Protein AF-A0A5N7RZQ2-F1 (afdb_monomer_lite)

Foldseek 3Di:
DPPPVNVVVVVVVVLLVVLVVLLVVLVVVLVVLCVVCVPPDDDPLCVLVVLLNVLSVVLNVLSVVLVVLVVVLVVLVVVLVVLLVCVVVVVDPVVVNVVSNVVSVVVSVVSVVVSVVSSVSSVVSNVSSVVSVVVSVVVVVVVVPDPPPDD

Radius of gyration: 23.92 Å; chains: 1; bounding box: 63×21×72 Å

Sequence (151 aa):
MTSISQLHQQHITHLQKHTYFLMASAGACLGFAITQTSTAMLAWPHVPLGIAVLAWGLSVWCGCKFNDRLGLTLYANFGLLEAQQRVLRGQMPAEYGASAVSTIRDAAEGHSDMAAQFGLWQFRLFVWGIIAFLVWHVWTMWLRVPATGLS

Secondary structure (DSSP, 8-state):
---HHHHHHHHHHHHHHHHHHHHHHHHHHHHHHHHHHTT----GGGHHHHHHHHHHHHHHHHHHHHHHHHHHHHHHHHHHHHHHHHHHTTSS-HHHHHHHHHHHHHHHHHHHHHHHHHHHHHHHHHHHHHHHHHHHHHHHHHHH--STT--

Structure (mmCIF, N/CA/C/O backbone):
data_AF-A0A5N7RZQ2-F1
#
_entry.id   AF-A0A5N7RZQ2-F1
#
loop_
_atom_site.group_PDB
_atom_site.id
_atom_site.type_symbol
_atom_site.label_atom_id
_atom_site.label_alt_id
_atom_site.label_comp_id
_atom_site.label_asym_id
_atom_site.label_entity_id
_atom_site.label_seq_id
_atom_site.pdbx_PDB_ins_code
_atom_site.Cartn_x
_atom_site.Cartn_y
_atom_site.Cartn_z
_atom_site.occupancy
_atom_site.B_iso_or_equiv
_atom_site.auth_seq_id
_atom_site.auth_comp_id
_atom_site.auth_asym_id
_atom_site.auth_atom_id
_atom_site.pdbx_PDB_model_num
ATOM 1 N N . MET A 1 1 ? -6.171 1.138 -33.548 1.00 46.53 1 MET A N 1
ATOM 2 C CA . MET A 1 1 ? -5.419 0.114 -32.794 1.00 46.53 1 MET A CA 1
ATOM 3 C C . MET A 1 1 ? -4.754 0.805 -31.618 1.00 46.53 1 MET A C 1
ATOM 5 O O . MET A 1 1 ? -3.787 1.523 -31.824 1.00 46.53 1 MET A O 1
ATOM 9 N N . THR A 1 2 ? -5.318 0.692 -30.417 1.00 52.16 2 THR A N 1
ATOM 10 C CA . THR A 1 2 ? -4.648 1.134 -29.186 1.00 52.16 2 THR A CA 1
ATOM 11 C C . THR A 1 2 ? -3.409 0.266 -28.995 1.00 52.16 2 THR A C 1
ATOM 13 O O . THR A 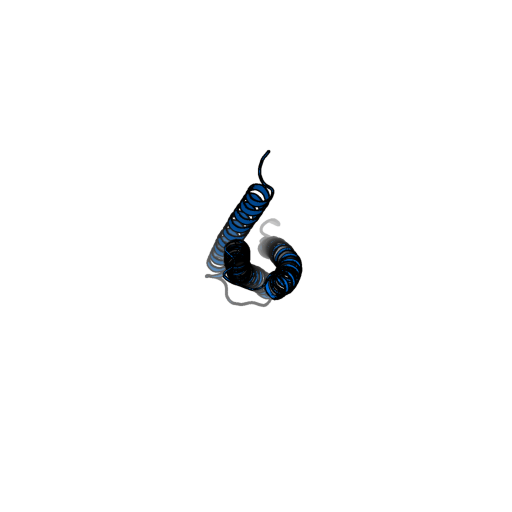1 2 ? -3.502 -0.961 -29.008 1.00 52.16 2 THR A O 1
ATOM 16 N N . SER A 1 3 ? -2.230 0.882 -28.921 1.00 67.50 3 SER A N 1
ATOM 17 C CA . SER A 1 3 ? -0.991 0.126 -28.751 1.00 67.50 3 SER A CA 1
ATOM 18 C C . SER A 1 3 ? -1.009 -0.565 -27.386 1.00 67.50 3 SER A C 1
ATOM 20 O O . SER A 1 3 ? -1.465 0.006 -26.397 1.00 67.50 3 SER A O 1
ATOM 22 N N . ILE A 1 4 ? -0.502 -1.795 -27.311 1.00 70.31 4 ILE A N 1
ATOM 23 C CA . ILE A 1 4 ? -0.438 -2.602 -26.075 1.00 70.31 4 ILE A CA 1
ATOM 24 C C . ILE A 1 4 ? 0.230 -1.822 -24.923 1.00 70.31 4 ILE A C 1
ATOM 26 O O . ILE A 1 4 ? -0.150 -1.964 -23.761 1.00 70.31 4 ILE A O 1
ATOM 30 N N . SER A 1 5 ? 1.158 -0.916 -25.250 1.00 69.00 5 SER A N 1
ATOM 31 C CA . SER A 1 5 ? 1.782 0.011 -24.301 1.00 69.00 5 SER A CA 1
ATOM 32 C C . SER A 1 5 ? 0.790 0.959 -23.617 1.00 69.00 5 SER A C 1
ATOM 34 O O . SER A 1 5 ? 0.895 1.174 -22.411 1.00 69.00 5 SER A O 1
ATOM 36 N N . GLN A 1 6 ? -0.200 1.488 -24.343 1.00 71.06 6 GLN A N 1
ATOM 37 C CA . GLN A 1 6 ? -1.222 2.365 -23.767 1.00 71.06 6 GLN A CA 1
ATOM 38 C C . GLN A 1 6 ? -2.113 1.608 -22.780 1.00 71.06 6 GLN A C 1
ATOM 40 O O . GLN A 1 6 ? -2.420 2.135 -21.713 1.00 71.06 6 GLN A O 1
ATOM 45 N N . LEU A 1 7 ? -2.478 0.362 -23.096 1.00 72.56 7 LEU A N 1
ATOM 46 C CA . LEU A 1 7 ? -3.286 -0.477 -22.207 1.00 72.56 7 LEU A CA 1
ATOM 47 C C . LEU A 1 7 ? -2.542 -0.787 -20.899 1.00 72.56 7 LEU A C 1
ATOM 49 O O . LEU A 1 7 ? -3.112 -0.687 -19.813 1.00 72.56 7 LEU A O 1
ATOM 53 N N . HIS A 1 8 ? -1.248 -1.103 -20.991 1.00 70.12 8 HIS A N 1
ATOM 54 C CA . HIS A 1 8 ? -0.406 -1.340 -19.819 1.00 70.12 8 HIS A CA 1
ATOM 55 C C . HIS A 1 8 ? -0.277 -0.084 -18.943 1.00 70.12 8 HIS A C 1
ATOM 57 O O . HIS A 1 8 ? -0.446 -0.146 -17.724 1.00 70.12 8 HIS A O 1
ATOM 63 N N . GLN A 1 9 ? -0.063 1.078 -19.564 1.00 70.69 9 GLN A N 1
ATOM 64 C CA . GLN A 1 9 ? 0.028 2.352 -18.853 1.00 70.69 9 GLN A CA 1
ATOM 65 C C . GLN A 1 9 ? -1.294 2.716 -18.161 1.00 70.69 9 GLN A C 1
ATOM 67 O O . GLN A 1 9 ? -1.290 3.169 -17.013 1.00 70.69 9 GLN A O 1
ATOM 72 N N . GLN A 1 10 ? -2.434 2.462 -18.811 1.00 72.75 10 GLN A N 1
ATOM 73 C CA . GLN A 1 10 ? -3.754 2.624 -18.200 1.00 72.75 10 GLN A CA 1
ATOM 74 C C . GLN A 1 10 ? -3.937 1.703 -16.988 1.00 72.75 10 GLN A C 1
ATOM 76 O O . GLN A 1 10 ? -4.424 2.156 -15.951 1.00 72.75 10 GLN A O 1
ATOM 81 N N . HIS A 1 11 ? -3.505 0.444 -17.088 1.00 73.00 11 HIS A N 1
ATOM 82 C CA . HIS A 1 11 ? -3.607 -0.521 -15.997 1.00 73.00 11 HIS A CA 1
ATOM 83 C C . HIS A 1 11 ? -2.782 -0.097 -14.771 1.00 73.00 11 HIS A C 1
ATOM 85 O O . HIS A 1 11 ? -3.318 -0.039 -13.664 1.00 73.00 11 HIS A O 1
ATOM 91 N N . ILE A 1 12 ? -1.516 0.298 -14.961 1.00 73.19 12 ILE A N 1
ATOM 92 C CA . ILE A 1 12 ? -0.664 0.813 -13.873 1.00 73.19 12 ILE A CA 1
ATOM 93 C C . ILE A 1 12 ? -1.288 2.052 -13.227 1.00 73.19 12 ILE A C 1
ATOM 95 O O . ILE A 1 12 ? -1.390 2.130 -12.002 1.00 73.19 12 ILE A O 1
ATOM 99 N N . THR A 1 13 ? -1.752 2.997 -14.046 1.00 74.88 13 THR A N 1
ATOM 100 C CA . THR A 1 13 ? -2.391 4.227 -13.557 1.00 74.88 13 THR A CA 1
ATOM 101 C C . THR A 1 13 ? -3.607 3.913 -12.682 1.00 74.88 13 THR A C 1
ATOM 103 O O . THR A 1 13 ? -3.836 4.563 -11.662 1.00 74.88 13 THR A O 1
ATOM 106 N N . HIS A 1 14 ? -4.399 2.911 -13.069 1.00 76.94 14 HIS A N 1
ATOM 107 C CA . HIS A 1 14 ? -5.557 2.472 -12.300 1.00 76.94 14 HIS A CA 1
ATOM 108 C C . HIS A 1 14 ? -5.150 1.841 -10.959 1.00 76.94 14 HIS A C 1
ATOM 110 O O . HIS A 1 14 ? -5.715 2.192 -9.922 1.00 76.94 14 HIS A O 1
ATOM 116 N N . LEU A 1 15 ? -4.137 0.969 -10.956 1.00 75.62 15 LEU A N 1
ATOM 117 C CA . LEU A 1 15 ? -3.624 0.338 -9.735 1.00 75.62 15 LEU A CA 1
ATOM 118 C C . LEU A 1 15 ? -3.067 1.365 -8.742 1.00 75.62 15 LEU A C 1
ATOM 120 O O . LEU A 1 15 ? -3.407 1.314 -7.564 1.00 75.62 15 LEU A O 1
ATOM 124 N N . GLN A 1 16 ? -2.287 2.343 -9.210 1.00 75.81 16 GLN A N 1
ATOM 125 C CA . GLN A 1 16 ? -1.738 3.404 -8.358 1.00 75.81 16 GLN A CA 1
ATOM 126 C C . GLN A 1 16 ? -2.840 4.202 -7.654 1.00 75.81 16 GLN A C 1
ATOM 128 O O . GLN A 1 16 ? -2.786 4.404 -6.441 1.00 75.81 16 GLN A O 1
ATOM 133 N N . LYS A 1 17 ? -3.878 4.613 -8.395 1.00 79.00 17 LYS A N 1
ATOM 134 C CA . LYS A 1 17 ? -5.038 5.315 -7.821 1.00 79.00 17 LYS A CA 1
ATOM 135 C C . LYS A 1 17 ? -5.725 4.478 -6.743 1.00 79.00 17 LYS A C 1
ATOM 137 O O . LYS A 1 17 ? -6.070 5.008 -5.689 1.00 79.00 17 LYS A O 1
ATOM 142 N N . HIS A 1 18 ? -5.888 3.180 -6.991 1.00 79.62 18 HIS A N 1
ATOM 143 C CA . HIS A 1 18 ? -6.497 2.258 -6.038 1.00 79.62 18 HIS A CA 1
ATOM 144 C C . HIS A 1 18 ? -5.659 2.126 -4.753 1.00 79.62 18 HIS A C 1
ATOM 146 O O . HIS A 1 18 ? -6.200 2.235 -3.653 1.00 79.62 18 HIS A O 1
ATOM 152 N N . THR A 1 19 ? -4.334 1.984 -4.870 1.00 77.88 19 THR A N 1
ATOM 153 C CA . THR A 1 19 ? -3.419 1.927 -3.717 1.00 77.88 19 THR A CA 1
ATOM 154 C C . THR A 1 19 ? -3.466 3.205 -2.882 1.00 77.88 19 THR A C 1
ATOM 156 O O . THR A 1 19 ? -3.579 3.118 -1.658 1.00 77.88 19 THR A O 1
ATOM 159 N N . TYR A 1 20 ? -3.431 4.385 -3.511 1.00 79.75 20 TYR A N 1
ATOM 160 C CA . TYR A 1 20 ? -3.523 5.662 -2.793 1.00 79.75 20 TYR A CA 1
ATOM 161 C C . TYR A 1 20 ? -4.860 5.827 -2.070 1.00 79.75 20 TYR A C 1
ATOM 163 O O . TYR A 1 20 ? -4.887 6.276 -0.924 1.00 79.75 20 TYR A O 1
ATOM 171 N N . PHE A 1 21 ? -5.960 5.413 -2.703 1.00 86.31 21 PHE A N 1
ATOM 172 C CA . PHE A 1 21 ? -7.278 5.418 -2.075 1.00 86.31 21 PHE A CA 1
ATOM 173 C C . PHE A 1 21 ? -7.327 4.519 -0.829 1.00 86.31 21 PHE A C 1
ATOM 175 O O . PHE A 1 21 ? -7.816 4.948 0.221 1.00 86.31 21 PHE A O 1
ATOM 182 N N . LEU A 1 22 ? -6.775 3.301 -0.906 1.00 80.88 22 LEU A N 1
ATOM 183 C CA . LEU A 1 22 ? -6.698 2.406 0.253 1.00 80.88 22 LEU A CA 1
ATOM 184 C C . LEU A 1 22 ? -5.817 2.972 1.369 1.00 80.88 22 LEU A C 1
ATOM 186 O O . LEU A 1 22 ? -6.186 2.870 2.536 1.00 80.88 22 LEU A O 1
ATOM 190 N N . MET A 1 23 ? -4.672 3.573 1.038 1.00 84.12 23 MET A N 1
ATOM 191 C CA . MET A 1 23 ? -3.793 4.188 2.038 1.00 84.12 23 MET A CA 1
ATOM 192 C C . MET A 1 23 ? -4.473 5.355 2.755 1.00 84.12 23 MET A C 1
ATOM 194 O O . MET A 1 23 ? -4.410 5.435 3.981 1.00 84.12 23 MET A O 1
ATOM 198 N N . ALA A 1 24 ? -5.159 6.227 2.011 1.00 86.56 24 ALA A N 1
ATOM 199 C CA . ALA A 1 24 ? -5.922 7.329 2.589 1.00 86.56 24 ALA A CA 1
ATOM 200 C C . ALA A 1 24 ? -7.042 6.814 3.507 1.00 86.56 24 ALA A C 1
ATOM 202 O O . ALA A 1 24 ? -7.187 7.286 4.635 1.00 86.56 24 ALA A O 1
ATOM 203 N N . SER A 1 25 ? -7.779 5.793 3.058 1.00 87.00 25 SER A N 1
ATOM 204 C CA . SER A 1 25 ? -8.843 5.157 3.844 1.00 87.00 25 SER A CA 1
ATOM 205 C C . SER A 1 25 ? -8.300 4.527 5.130 1.00 87.00 25 SER A C 1
ATOM 207 O O . SER A 1 25 ? -8.857 4.740 6.203 1.00 87.00 25 SER A O 1
ATOM 209 N N . ALA A 1 26 ? -7.173 3.813 5.056 1.00 85.00 26 ALA A N 1
ATOM 210 C CA . ALA A 1 26 ? -6.511 3.243 6.228 1.00 85.00 26 ALA A CA 1
ATOM 211 C C . ALA A 1 26 ? -6.038 4.324 7.214 1.00 85.00 26 ALA A C 1
ATOM 213 O O . ALA A 1 26 ? -6.229 4.167 8.418 1.00 85.00 26 ALA A O 1
ATOM 214 N N . GLY A 1 27 ? -5.491 5.440 6.719 1.00 83.94 27 GLY A N 1
ATOM 215 C CA . GLY A 1 27 ? -5.129 6.594 7.547 1.00 83.94 27 GLY A CA 1
ATOM 216 C C . GLY A 1 27 ? -6.330 7.200 8.280 1.00 83.94 27 GLY A C 1
ATOM 217 O O . GLY A 1 27 ? -6.248 7.462 9.480 1.00 83.94 27 GLY A O 1
ATOM 218 N N . ALA A 1 28 ? -7.468 7.349 7.593 1.00 87.38 28 ALA A N 1
ATOM 219 C CA . ALA A 1 28 ? -8.714 7.812 8.203 1.00 87.38 28 ALA A CA 1
ATOM 220 C C . ALA A 1 28 ? -9.219 6.845 9.291 1.00 87.38 28 ALA A C 1
ATOM 222 O O . ALA A 1 28 ? -9.592 7.286 10.378 1.00 87.38 28 ALA A O 1
ATOM 223 N N . CYS A 1 29 ? -9.172 5.532 9.040 1.00 82.88 29 CYS A N 1
ATOM 224 C CA . CYS A 1 29 ? -9.535 4.510 10.025 1.00 82.88 29 CYS A CA 1
ATOM 225 C C . CYS A 1 29 ? -8.620 4.531 11.260 1.00 82.88 29 CYS A C 1
ATOM 227 O O . CYS A 1 29 ? -9.120 4.448 12.382 1.00 82.88 29 CYS A O 1
ATOM 229 N N . LEU A 1 30 ? -7.303 4.696 11.077 1.00 84.25 30 LEU A N 1
ATOM 230 C CA . LEU A 1 30 ? -6.358 4.868 12.187 1.00 84.25 30 LEU A CA 1
ATOM 231 C C . LEU A 1 30 ? -6.701 6.105 13.021 1.00 84.25 30 LEU A C 1
ATOM 233 O O . LEU A 1 30 ? -6.804 6.007 14.242 1.00 84.25 30 LEU A O 1
ATOM 237 N N . GLY A 1 31 ? -6.903 7.254 12.368 1.00 84.19 31 GLY A N 1
ATOM 238 C CA . GLY A 1 31 ? -7.275 8.496 13.044 1.00 84.19 31 GLY A CA 1
ATOM 239 C C . GLY A 1 31 ? -8.568 8.341 13.845 1.00 84.19 31 GLY A C 1
ATOM 240 O O . GLY A 1 31 ? -8.617 8.700 15.020 1.00 84.19 31 GLY A O 1
ATOM 241 N N . PHE A 1 32 ? -9.586 7.715 13.251 1.00 84.12 32 PHE A N 1
ATOM 242 C CA . PHE A 1 32 ? -10.849 7.437 13.928 1.00 84.12 32 PHE A CA 1
ATOM 243 C C . PHE A 1 32 ? -10.669 6.524 15.150 1.00 84.12 32 PHE A C 1
ATOM 245 O O . PHE A 1 32 ? -11.159 6.846 16.234 1.00 84.12 32 PHE A O 1
ATOM 252 N N . ALA A 1 33 ? -9.914 5.430 15.018 1.00 82.62 33 ALA A N 1
ATOM 253 C CA . ALA A 1 33 ? -9.627 4.536 16.137 1.00 82.62 33 ALA A CA 1
ATOM 254 C C . ALA A 1 33 ? -8.927 5.270 17.291 1.00 82.62 33 ALA A C 1
ATOM 256 O O . ALA A 1 33 ? -9.358 5.135 18.434 1.00 82.62 33 ALA A O 1
ATOM 257 N N . ILE A 1 34 ? -7.930 6.113 16.990 1.00 82.12 34 ILE A N 1
ATOM 258 C CA . ILE A 1 34 ? -7.221 6.929 17.989 1.00 82.12 34 ILE A CA 1
ATOM 259 C C . ILE A 1 34 ? -8.188 7.869 18.716 1.00 82.12 34 ILE A C 1
ATOM 261 O O . ILE A 1 34 ? -8.151 7.949 19.944 1.00 82.12 34 ILE A O 1
ATOM 265 N N . THR A 1 35 ? -9.081 8.552 17.989 1.00 84.00 35 THR A N 1
ATOM 266 C CA . THR A 1 35 ? -10.061 9.454 18.618 1.00 84.00 35 THR A CA 1
ATOM 267 C C . THR A 1 35 ? -11.010 8.710 19.557 1.00 84.00 35 THR A C 1
ATOM 269 O O . THR A 1 35 ? -11.253 9.184 20.666 1.00 84.00 35 THR A O 1
ATOM 272 N N . GLN A 1 36 ? -11.456 7.507 19.181 1.00 78.06 36 GLN A N 1
ATOM 273 C CA . GLN A 1 36 ? -12.350 6.680 19.998 1.00 78.06 36 GLN A CA 1
ATOM 274 C C . GLN A 1 36 ? -11.673 6.099 21.245 1.00 78.06 36 GLN A C 1
ATOM 276 O O . GLN A 1 36 ? -12.351 5.803 22.228 1.00 78.06 36 GLN A O 1
ATOM 281 N N . THR A 1 37 ? -10.347 5.946 21.232 1.00 76.56 37 THR A N 1
ATOM 282 C CA . THR A 1 37 ? -9.583 5.456 22.389 1.00 76.56 37 THR A CA 1
ATOM 283 C C . THR A 1 37 ? -8.886 6.530 23.201 1.00 76.56 37 THR A C 1
ATOM 285 O O . THR A 1 37 ? -8.311 6.213 24.236 1.00 76.56 37 THR A O 1
ATOM 288 N N . SER A 1 38 ? -8.952 7.792 22.777 1.00 72.44 38 SER A N 1
ATOM 289 C CA . SER A 1 38 ? -8.275 8.909 23.450 1.00 72.44 38 SER A CA 1
ATOM 290 C C . SER A 1 38 ? -8.687 9.095 24.917 1.00 72.44 38 SER A C 1
ATOM 292 O O . SER A 1 38 ? -7.907 9.602 25.716 1.00 72.44 38 SER A O 1
ATOM 294 N N . THR A 1 39 ? -9.890 8.651 25.284 1.00 70.75 39 THR A N 1
ATOM 295 C CA . THR A 1 39 ? -10.465 8.780 26.631 1.00 70.75 39 THR A CA 1
ATOM 296 C C . THR A 1 39 ? -10.517 7.463 27.412 1.00 70.75 39 THR A C 1
ATOM 298 O O . THR A 1 39 ? -10.970 7.448 28.556 1.00 70.75 39 THR A O 1
ATOM 301 N N . ALA A 1 40 ? -10.062 6.347 26.831 1.00 69.12 40 ALA A N 1
ATOM 302 C CA . ALA A 1 40 ? -10.171 5.020 27.433 1.00 69.12 40 ALA A CA 1
ATOM 303 C C . ALA A 1 40 ? -8.853 4.582 28.096 1.00 69.12 40 ALA A C 1
ATOM 305 O O . ALA A 1 40 ? -7.787 4.652 27.487 1.00 69.12 40 ALA A O 1
ATOM 306 N N . MET A 1 41 ? -8.915 4.069 29.332 1.00 67.88 41 MET A N 1
ATOM 307 C CA . MET A 1 41 ? -7.768 3.382 29.938 1.00 67.88 41 MET A CA 1
ATOM 308 C C . MET A 1 41 ? -7.529 2.042 29.235 1.00 67.88 41 MET A C 1
ATOM 310 O O . MET A 1 41 ? -8.474 1.312 28.921 1.00 67.88 41 MET A O 1
ATOM 314 N N . LEU A 1 42 ? -6.254 1.712 29.011 1.00 61.16 42 LEU A N 1
ATOM 315 C CA . LEU A 1 42 ? -5.839 0.494 28.324 1.00 61.16 42 LEU A CA 1
ATOM 316 C C . LEU A 1 42 ? -6.209 -0.744 29.160 1.00 61.16 42 LEU A C 1
ATOM 318 O O . LEU A 1 42 ? -5.472 -1.176 30.040 1.00 61.16 42 LEU A O 1
ATOM 322 N N . ALA A 1 43 ? -7.387 -1.295 28.893 1.00 71.06 43 ALA A N 1
ATOM 323 C CA . ALA A 1 43 ? -7.889 -2.520 29.505 1.00 71.06 43 ALA A CA 1
ATOM 324 C C . ALA A 1 43 ? -7.842 -3.689 28.506 1.00 71.06 43 ALA A C 1
ATOM 326 O O . ALA A 1 43 ? -7.883 -3.470 27.294 1.00 71.06 43 ALA A O 1
ATOM 327 N N . TRP A 1 44 ? -7.852 -4.930 29.003 1.00 72.31 44 TRP A N 1
ATOM 328 C CA . TRP A 1 44 ? -7.902 -6.169 28.203 1.00 72.31 44 TRP A CA 1
ATOM 329 C C . TRP A 1 44 ? -8.885 -6.183 27.007 1.00 72.31 44 TRP A C 1
ATOM 331 O O . TRP A 1 44 ? -8.531 -6.757 25.976 1.00 72.31 44 TRP A O 1
ATOM 341 N N . PRO A 1 45 ? -10.060 -5.516 27.043 1.00 71.62 45 PRO A N 1
ATOM 342 C CA . PRO A 1 45 ? -10.953 -5.429 25.886 1.00 71.62 45 PRO A CA 1
ATOM 343 C C . PRO A 1 45 ? -10.379 -4.686 24.670 1.00 71.62 45 PRO A C 1
ATOM 345 O O . PRO A 1 45 ? -10.993 -4.730 23.612 1.00 71.62 45 PRO A O 1
ATOM 348 N N . HIS A 1 46 ? -9.244 -3.989 24.781 1.00 71.38 46 HIS A N 1
ATOM 349 C CA . HIS A 1 46 ? -8.649 -3.203 23.689 1.00 71.38 46 HIS A CA 1
ATOM 350 C C . HIS A 1 46 ? -7.660 -3.999 22.821 1.00 71.38 46 HIS A C 1
ATOM 352 O O . HIS A 1 46 ? -7.192 -3.487 21.807 1.00 71.38 46 HIS A O 1
ATOM 358 N N . VAL A 1 47 ? -7.362 -5.258 23.164 1.00 78.00 47 VAL A N 1
ATOM 359 C CA . VAL A 1 47 ? -6.476 -6.125 22.361 1.00 78.00 47 VAL A CA 1
ATOM 360 C C . VAL A 1 47 ? -6.955 -6.284 20.902 1.00 78.00 47 VAL A C 1
ATOM 362 O O . VAL A 1 47 ? -6.133 -6.109 20.000 1.00 78.00 47 VAL A O 1
ATOM 365 N N . PRO A 1 48 ? -8.253 -6.522 20.609 1.00 75.62 48 PRO A N 1
ATOM 366 C CA . PRO A 1 48 ? -8.739 -6.641 19.230 1.00 75.62 48 PRO A CA 1
ATOM 367 C C . PRO A 1 48 ? -8.592 -5.342 18.427 1.00 75.62 48 PRO A C 1
ATOM 369 O O . PRO A 1 48 ? -8.293 -5.377 17.235 1.00 75.62 48 PRO A O 1
ATOM 372 N N . LEU A 1 49 ? -8.745 -4.192 19.089 1.00 77.00 49 LEU A N 1
ATOM 373 C CA . LEU A 1 49 ? -8.513 -2.886 18.481 1.00 77.00 49 LEU A CA 1
ATOM 374 C C . LEU A 1 49 ? -7.030 -2.690 18.135 1.00 77.00 49 LEU A C 1
ATOM 376 O O . LEU A 1 49 ? -6.715 -2.233 17.040 1.00 77.00 49 LEU A O 1
ATOM 380 N N . GLY A 1 50 ? -6.118 -3.082 19.029 1.00 77.88 50 GLY A N 1
ATOM 381 C CA . GLY A 1 50 ? -4.682 -3.059 18.749 1.00 77.88 50 GLY A CA 1
ATOM 382 C C . GLY A 1 50 ? -4.322 -3.898 17.519 1.00 77.88 50 GLY A C 1
ATOM 383 O O . GLY A 1 50 ? -3.583 -3.438 16.652 1.00 77.88 50 GLY A O 1
ATOM 384 N N . ILE A 1 51 ? -4.917 -5.088 17.387 1.00 78.31 51 ILE A N 1
ATOM 385 C CA . ILE A 1 51 ? -4.750 -5.947 16.205 1.00 78.31 51 ILE A CA 1
ATOM 386 C C . ILE A 1 51 ? -5.293 -5.262 14.941 1.00 78.31 51 ILE A C 1
ATOM 388 O O . ILE A 1 51 ? -4.633 -5.302 13.905 1.00 78.31 51 ILE A O 1
ATOM 392 N N . ALA A 1 52 ? -6.449 -4.593 15.015 1.00 77.88 52 ALA A N 1
ATOM 393 C CA . ALA A 1 52 ? -7.022 -3.864 13.882 1.00 77.88 52 ALA A CA 1
ATOM 394 C C . ALA A 1 52 ? -6.123 -2.702 13.419 1.00 77.88 52 ALA A C 1
ATOM 396 O O . ALA A 1 52 ? -5.860 -2.557 12.224 1.00 77.88 52 ALA A O 1
ATOM 397 N N . VAL A 1 53 ? -5.584 -1.919 14.360 1.00 80.44 53 VAL A N 1
ATOM 398 C CA . VAL A 1 53 ? -4.656 -0.814 14.068 1.00 80.44 53 VAL A CA 1
ATOM 399 C C . VAL A 1 53 ? -3.351 -1.331 13.462 1.00 80.44 53 VAL A C 1
ATOM 401 O O . VAL A 1 53 ? -2.876 -0.772 12.473 1.00 80.44 53 VAL A O 1
ATOM 404 N N . LEU A 1 54 ? -2.795 -2.425 13.993 1.00 81.12 54 LEU A N 1
ATOM 405 C CA . LEU A 1 54 ? -1.608 -3.068 13.422 1.00 81.12 54 LEU A CA 1
ATOM 406 C C . LEU A 1 54 ? -1.876 -3.617 12.014 1.00 81.12 54 LEU A C 1
ATOM 408 O O . LEU A 1 54 ? -1.038 -3.448 11.131 1.00 81.12 54 LEU A O 1
ATOM 412 N N . ALA A 1 55 ? -3.046 -4.215 11.771 1.00 78.44 55 ALA A N 1
ATOM 413 C CA . ALA A 1 55 ? -3.435 -4.719 10.454 1.00 78.44 55 ALA A CA 1
ATOM 414 C C . ALA A 1 55 ? -3.572 -3.590 9.418 1.00 78.44 55 ALA A C 1
ATOM 416 O O . ALA A 1 55 ? -3.074 -3.711 8.295 1.00 78.44 55 ALA A O 1
ATOM 417 N N . TRP A 1 56 ? -4.182 -2.461 9.791 1.00 81.44 56 TRP A N 1
ATOM 418 C CA . TRP A 1 56 ? -4.244 -1.279 8.930 1.00 81.44 56 TRP A CA 1
ATOM 419 C C . TRP A 1 56 ? -2.866 -0.646 8.705 1.00 81.44 56 TRP A C 1
ATOM 421 O O . TRP A 1 56 ? -2.547 -0.290 7.572 1.00 81.44 56 TRP A O 1
ATOM 431 N N . GLY A 1 57 ? -2.020 -0.568 9.735 1.00 80.00 57 GLY A N 1
ATOM 432 C CA . GLY A 1 57 ? -0.638 -0.100 9.603 1.00 80.00 57 GLY A CA 1
ATOM 433 C C . GLY A 1 57 ? 0.191 -0.975 8.657 1.00 80.00 57 GLY A C 1
ATOM 434 O O . GLY A 1 57 ? 0.895 -0.460 7.787 1.00 80.00 57 GLY A O 1
ATOM 435 N N . LEU A 1 58 ? 0.050 -2.300 8.755 1.00 78.62 58 LEU A N 1
ATOM 436 C CA . LEU A 1 58 ? 0.719 -3.248 7.865 1.00 78.62 58 LEU A CA 1
ATOM 437 C C . LEU A 1 58 ? 0.205 -3.135 6.419 1.00 78.62 58 LEU A C 1
ATOM 439 O O . LEU A 1 58 ? 0.996 -3.196 5.482 1.00 78.62 58 LEU A O 1
ATOM 443 N N . SER A 1 59 ? -1.096 -2.889 6.231 1.00 76.94 59 SER A N 1
ATOM 4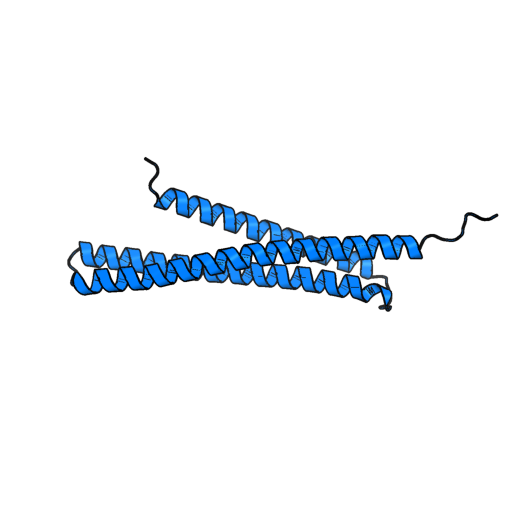44 C CA . SER A 1 59 ? -1.679 -2.576 4.917 1.00 76.94 59 SER A CA 1
ATOM 445 C C . SER A 1 59 ? -1.054 -1.316 4.297 1.00 76.94 59 SER A C 1
ATOM 447 O O . SER A 1 59 ? -0.653 -1.333 3.132 1.00 76.94 59 SER A O 1
ATOM 449 N N . VAL A 1 60 ? -0.886 -0.239 5.074 1.00 75.94 60 VAL A N 1
ATOM 450 C CA . VAL A 1 60 ? -0.217 0.993 4.612 1.00 75.94 60 VAL A CA 1
ATOM 451 C C . VAL A 1 60 ? 1.243 0.721 4.236 1.00 75.94 60 VAL A C 1
ATOM 453 O O . VAL A 1 60 ? 1.697 1.168 3.183 1.00 75.94 60 VAL A O 1
ATOM 456 N N . TRP A 1 61 ? 1.966 -0.066 5.038 1.00 77.62 61 TRP A N 1
ATOM 457 C CA . TRP A 1 61 ? 3.344 -0.471 4.741 1.00 77.62 61 TRP A CA 1
ATOM 458 C C . TRP A 1 61 ? 3.458 -1.260 3.426 1.00 77.62 61 TRP A C 1
ATOM 460 O O . TRP A 1 61 ? 4.324 -0.971 2.595 1.00 77.62 61 TRP A O 1
ATOM 470 N N . CYS A 1 62 ? 2.558 -2.223 3.202 1.00 74.00 62 CYS A N 1
ATOM 471 C CA . CYS A 1 62 ? 2.472 -2.960 1.941 1.00 74.00 62 CYS A CA 1
ATOM 472 C C . CYS A 1 62 ? 2.187 -2.027 0.753 1.00 74.00 62 CYS A C 1
ATOM 474 O O . CYS A 1 62 ? 2.826 -2.175 -0.290 1.00 74.00 62 CYS A O 1
ATOM 476 N N . GLY A 1 63 ? 1.306 -1.035 0.923 1.00 70.81 63 GLY A N 1
ATOM 477 C CA . GLY A 1 63 ? 1.020 -0.018 -0.095 1.00 70.81 63 GLY A CA 1
ATOM 478 C C . GLY A 1 63 ? 2.244 0.823 -0.473 1.00 70.81 63 GLY A C 1
ATOM 479 O O . GLY A 1 63 ? 2.525 1.003 -1.659 1.00 70.81 63 GLY A O 1
ATOM 480 N N . CYS A 1 64 ? 3.041 1.255 0.512 1.00 74.38 64 CYS A N 1
ATOM 481 C CA . CYS A 1 64 ? 4.310 1.946 0.260 1.00 74.38 64 CYS A CA 1
ATOM 482 C C . CYS A 1 64 ? 5.290 1.068 -0.535 1.00 74.38 64 CYS A C 1
ATOM 484 O O . CYS A 1 64 ? 5.885 1.527 -1.510 1.00 74.38 64 CYS A O 1
ATOM 486 N N . LYS A 1 65 ? 5.432 -0.211 -0.156 1.00 73.12 65 LYS A N 1
ATOM 487 C CA . LYS A 1 65 ? 6.316 -1.161 -0.853 1.00 73.12 65 LYS A CA 1
ATOM 488 C C . LYS A 1 65 ? 5.863 -1.469 -2.282 1.00 73.12 65 LYS A C 1
ATOM 490 O O . LYS A 1 65 ? 6.716 -1.657 -3.146 1.00 73.12 65 LYS A O 1
ATOM 495 N N . PHE A 1 66 ? 4.557 -1.508 -2.544 1.00 72.19 66 PHE A N 1
ATOM 496 C CA . PHE A 1 66 ? 4.014 -1.665 -3.895 1.00 72.19 66 PHE A CA 1
ATOM 497 C C . PHE A 1 66 ? 4.388 -0.479 -4.794 1.00 72.19 66 PHE A C 1
ATOM 499 O O . PHE A 1 66 ? 4.872 -0.686 -5.907 1.00 72.19 66 PHE A O 1
ATOM 506 N N . ASN A 1 67 ? 4.242 0.754 -4.298 1.00 71.44 67 ASN A N 1
ATOM 507 C CA . ASN A 1 67 ? 4.583 1.953 -5.067 1.00 71.44 67 ASN A CA 1
ATOM 508 C C . ASN A 1 67 ? 6.090 2.049 -5.377 1.00 71.44 67 ASN A C 1
ATOM 510 O O . ASN A 1 67 ? 6.473 2.398 -6.491 1.00 71.44 67 ASN A O 1
ATOM 514 N N . ASP A 1 68 ? 6.938 1.674 -4.417 1.00 73.19 68 ASP A N 1
ATOM 515 C CA . ASP A 1 68 ? 8.400 1.645 -4.569 1.00 73.19 68 ASP A CA 1
ATOM 516 C C . ASP A 1 68 ? 8.839 0.645 -5.662 1.00 73.19 68 ASP A C 1
ATOM 518 O O . ASP A 1 68 ? 9.603 0.968 -6.574 1.00 73.19 68 ASP A O 1
ATOM 522 N N . ARG A 1 69 ? 8.254 -0.562 -5.658 1.00 65.94 69 ARG A N 1
ATOM 523 C CA . ARG A 1 69 ? 8.510 -1.588 -6.687 1.00 65.94 69 ARG A CA 1
ATOM 524 C C . ARG A 1 69 ? 7.982 -1.202 -8.068 1.00 65.94 69 ARG A C 1
ATOM 526 O O . ARG A 1 69 ? 8.620 -1.523 -9.072 1.00 65.94 69 ARG A O 1
ATOM 533 N N . LEU A 1 70 ? 6.850 -0.501 -8.135 1.00 68.25 70 LEU A N 1
ATOM 534 C CA . LEU A 1 70 ? 6.333 0.058 -9.386 1.00 68.25 70 LEU A CA 1
ATOM 535 C C . LEU A 1 70 ? 7.310 1.072 -9.991 1.00 68.25 70 LEU A C 1
ATOM 537 O O . LEU A 1 70 ? 7.573 1.006 -11.189 1.00 68.25 70 LEU A O 1
ATOM 541 N N . GLY A 1 71 ? 7.889 1.955 -9.172 1.00 68.00 71 GLY A N 1
ATOM 542 C CA . GLY A 1 71 ? 8.906 2.913 -9.613 1.00 68.00 71 GLY A CA 1
ATOM 543 C C . GLY A 1 71 ? 10.144 2.228 -10.195 1.00 68.00 71 GLY A C 1
ATOM 544 O O . GLY A 1 71 ? 10.578 2.570 -11.295 1.00 68.00 71 GLY A O 1
ATOM 545 N N . LEU A 1 72 ? 10.654 1.200 -9.511 1.00 66.88 72 LEU A N 1
ATOM 546 C CA . LEU A 1 72 ? 11.793 0.405 -9.987 1.00 66.88 72 LEU A CA 1
ATOM 547 C C . LEU A 1 72 ? 11.486 -0.340 -11.296 1.00 66.88 72 LEU A C 1
ATOM 549 O O . LEU A 1 72 ? 12.322 -0.368 -12.196 1.00 66.88 72 LEU A O 1
ATOM 553 N N . THR A 1 73 ? 10.277 -0.890 -11.437 1.00 65.69 73 THR A N 1
ATOM 554 C CA . THR A 1 73 ? 9.849 -1.592 -12.661 1.00 65.69 73 THR A CA 1
ATOM 555 C C . THR A 1 73 ? 9.716 -0.623 -13.837 1.00 65.69 73 THR A C 1
ATOM 557 O O . THR A 1 73 ? 10.138 -0.927 -14.951 1.00 65.69 73 THR A O 1
ATOM 560 N N . LEU A 1 74 ? 9.176 0.577 -13.601 1.00 68.94 74 LEU A N 1
ATOM 561 C CA . LEU A 1 74 ? 9.070 1.618 -14.624 1.00 68.94 74 LEU A CA 1
ATOM 562 C C . LEU A 1 74 ? 10.456 2.114 -15.064 1.00 68.94 74 LEU A C 1
ATOM 564 O O . LEU A 1 74 ? 10.693 2.300 -16.256 1.00 68.94 74 LEU A O 1
ATOM 568 N N . TYR A 1 75 ? 11.379 2.272 -14.111 1.00 69.69 75 TYR A N 1
ATOM 569 C CA . TYR A 1 75 ? 12.764 2.657 -14.376 1.00 69.69 75 TYR A CA 1
ATOM 570 C C . TYR A 1 75 ? 13.514 1.588 -15.186 1.00 69.69 75 TYR A C 1
ATOM 572 O O . TYR A 1 75 ? 14.157 1.907 -16.185 1.00 69.69 75 TYR A O 1
ATOM 580 N N . ALA A 1 76 ? 13.365 0.309 -14.824 1.00 64.69 76 ALA A N 1
ATOM 581 C CA . ALA A 1 76 ? 13.942 -0.810 -15.571 1.00 64.69 76 ALA A CA 1
ATOM 582 C C . ALA A 1 76 ? 13.386 -0.903 -17.005 1.00 64.69 76 ALA A C 1
ATOM 584 O O . ALA A 1 76 ? 14.147 -1.087 -17.955 1.00 64.69 76 ALA A O 1
ATOM 585 N N . ASN A 1 77 ? 12.077 -0.695 -17.183 1.00 68.75 77 ASN A N 1
ATOM 586 C CA . ASN A 1 77 ? 11.438 -0.655 -18.502 1.00 68.75 77 ASN A CA 1
ATOM 587 C C . ASN A 1 77 ? 11.913 0.528 -19.360 1.00 68.75 77 ASN A C 1
ATOM 589 O O . ASN A 1 77 ? 12.051 0.395 -20.577 1.00 68.75 77 ASN A O 1
ATOM 593 N N . PHE A 1 78 ? 12.195 1.679 -18.746 1.00 72.56 78 PHE A N 1
ATOM 594 C CA . PHE A 1 78 ? 12.776 2.818 -19.455 1.00 72.56 78 PHE A CA 1
ATOM 595 C C . PHE A 1 78 ? 14.195 2.504 -19.950 1.00 72.56 78 PHE A C 1
ATOM 597 O O . PHE A 1 78 ? 14.500 2.728 -21.121 1.00 72.56 78 PHE A O 1
ATOM 604 N N . GLY A 1 79 ? 15.029 1.895 -19.098 1.00 68.38 79 GLY A N 1
ATOM 605 C CA . GLY A 1 79 ? 16.367 1.433 -19.484 1.00 68.38 79 GLY A CA 1
ATOM 606 C C . GLY A 1 79 ? 16.343 0.395 -20.613 1.00 68.38 79 GLY A C 1
ATOM 607 O O . GLY A 1 79 ? 17.176 0.441 -21.517 1.00 68.38 79 GLY A O 1
ATOM 608 N N . LEU A 1 80 ? 15.340 -0.490 -20.619 1.00 68.06 80 LEU A N 1
ATOM 609 C CA . LEU A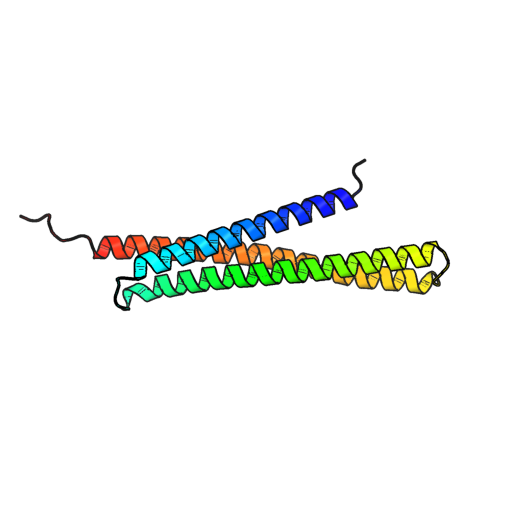 1 80 ? 15.072 -1.441 -21.705 1.00 68.06 80 LEU A CA 1
ATOM 610 C C . LEU A 1 80 ? 14.803 -0.758 -23.047 1.00 68.06 80 LEU A C 1
ATOM 612 O O . LEU A 1 80 ? 15.398 -1.121 -24.062 1.00 68.06 80 LEU A O 1
ATOM 616 N N . LEU A 1 81 ? 13.893 0.218 -23.053 1.00 69.50 81 LEU A N 1
ATOM 617 C CA . LEU A 1 81 ? 13.518 0.962 -24.256 1.00 69.50 81 LEU A CA 1
ATOM 618 C C . LEU A 1 81 ? 14.703 1.760 -24.804 1.00 69.50 81 LEU A C 1
ATOM 620 O O . LEU A 1 81 ? 14.907 1.812 -26.018 1.00 69.50 81 LEU A O 1
ATOM 624 N N . GLU A 1 82 ? 15.514 2.337 -23.917 1.00 73.62 82 GLU A N 1
ATOM 625 C CA . GLU A 1 82 ? 16.728 3.050 -24.300 1.00 73.62 82 GLU A CA 1
ATOM 626 C C . GLU A 1 82 ? 17.775 2.101 -24.907 1.00 73.62 82 GLU A C 1
ATOM 628 O O . GLU A 1 82 ? 18.346 2.398 -25.960 1.00 73.62 82 GLU A O 1
ATOM 633 N N . ALA A 1 83 ? 17.981 0.924 -24.307 1.00 68.31 83 ALA A N 1
ATOM 634 C CA . ALA A 1 83 ? 18.876 -0.101 -24.840 1.00 68.31 83 ALA A CA 1
ATOM 635 C C . ALA A 1 83 ? 18.409 -0.615 -26.215 1.00 68.31 83 ALA A C 1
ATOM 637 O O . ALA A 1 83 ? 19.209 -0.690 -27.149 1.00 68.31 83 ALA A O 1
ATOM 638 N N . GLN A 1 84 ? 17.110 -0.886 -26.384 1.00 67.69 84 GLN A N 1
ATOM 639 C CA . GLN A 1 84 ? 16.525 -1.272 -27.673 1.00 67.69 84 GLN A CA 1
ATOM 640 C C . GLN A 1 84 ? 16.707 -0.186 -28.738 1.00 67.69 84 GLN A C 1
ATOM 642 O O . GLN A 1 84 ? 17.086 -0.490 -29.870 1.00 67.69 84 GLN A O 1
ATOM 647 N N . GLN A 1 85 ? 16.494 1.087 -28.389 1.00 73.38 85 GLN A N 1
ATOM 648 C CA . GLN A 1 85 ? 16.735 2.202 -29.308 1.00 73.38 85 GLN A CA 1
ATOM 649 C C . GLN A 1 85 ? 18.205 2.313 -29.725 1.00 73.38 85 GLN A C 1
ATOM 651 O O . GLN A 1 85 ? 18.479 2.609 -30.888 1.00 73.38 85 GLN A O 1
ATOM 656 N N . ARG A 1 86 ? 19.153 2.072 -28.813 1.00 69.31 86 ARG A N 1
ATOM 657 C CA . ARG A 1 86 ? 20.592 2.089 -29.126 1.00 69.31 86 ARG A CA 1
ATOM 658 C C . ARG A 1 86 ? 20.984 0.958 -30.082 1.00 69.31 86 ARG A C 1
ATOM 660 O O . ARG A 1 86 ? 21.748 1.202 -31.013 1.00 69.31 86 ARG A O 1
ATOM 667 N N . VAL A 1 87 ? 20.408 -0.236 -29.920 1.00 68.81 87 VAL A N 1
ATOM 668 C CA . VAL A 1 87 ? 20.583 -1.367 -30.855 1.00 68.81 87 VAL A CA 1
ATOM 669 C C . VAL A 1 87 ? 20.007 -1.029 -32.236 1.00 68.81 87 VAL A C 1
ATOM 671 O O . VAL A 1 87 ? 20.692 -1.190 -33.241 1.00 68.81 87 VAL A O 1
ATOM 674 N N . LEU A 1 88 ? 18.787 -0.480 -32.295 1.00 70.88 88 LEU A N 1
ATOM 675 C CA . LEU A 1 88 ? 18.132 -0.056 -33.544 1.00 70.88 88 LEU A CA 1
ATOM 676 C C . LEU A 1 88 ? 18.896 1.054 -34.285 1.00 70.88 88 LEU A C 1
ATOM 678 O O . LEU A 1 88 ? 18.864 1.108 -35.511 1.00 70.88 88 LEU A O 1
ATOM 682 N N . ARG A 1 89 ? 19.602 1.928 -33.558 1.00 78.00 89 ARG A N 1
ATOM 683 C CA . ARG A 1 89 ? 20.483 2.963 -34.130 1.00 78.00 89 ARG A CA 1
ATOM 684 C C . ARG A 1 89 ? 21.867 2.435 -34.532 1.00 78.00 89 ARG A C 1
ATOM 686 O O . ARG A 1 89 ? 22.708 3.230 -34.942 1.00 78.00 89 ARG A O 1
ATOM 693 N N . GLY A 1 90 ? 22.125 1.133 -34.391 1.00 69.06 90 GLY A N 1
ATOM 694 C CA . GLY A 1 90 ? 23.417 0.516 -34.704 1.00 69.06 90 GLY A CA 1
ATOM 695 C C . GLY A 1 90 ? 24.539 0.874 -33.723 1.00 69.06 90 GLY A C 1
ATOM 696 O O . GLY A 1 90 ? 25.705 0.642 -34.019 1.00 69.06 90 GLY A O 1
ATOM 697 N N . GLN A 1 91 ? 24.209 1.438 -32.556 1.00 71.56 91 GLN A N 1
ATOM 698 C CA . GLN A 1 91 ? 25.179 1.836 -31.527 1.00 71.56 91 GLN A CA 1
ATOM 699 C C . GLN A 1 91 ? 25.552 0.679 -30.584 1.00 71.56 91 GLN A C 1
ATOM 701 O O . GLN A 1 91 ? 26.363 0.861 -29.678 1.00 71.56 91 GLN A O 1
ATOM 706 N N . MET A 1 92 ? 24.953 -0.502 -30.768 1.00 59.62 92 MET A N 1
ATOM 707 C CA . MET A 1 92 ? 25.182 -1.686 -29.942 1.00 59.62 92 MET A CA 1
ATOM 708 C C . MET A 1 92 ? 25.026 -2.965 -30.789 1.00 59.62 92 MET A C 1
ATOM 710 O O . MET A 1 92 ? 24.132 -3.001 -31.638 1.00 59.62 92 MET A O 1
ATOM 714 N N . PRO A 1 93 ? 25.843 -4.018 -30.584 1.00 64.12 93 PRO A N 1
ATOM 715 C CA . PRO A 1 93 ? 25.717 -5.259 -31.349 1.00 64.12 93 PRO A CA 1
ATOM 716 C C . PRO A 1 93 ? 24.405 -5.991 -31.022 1.00 64.12 93 PRO A C 1
ATOM 718 O O . PRO A 1 93 ? 24.023 -6.114 -29.856 1.00 64.12 93 PRO A O 1
ATOM 721 N N . ALA A 1 94 ? 23.723 -6.502 -32.052 1.00 63.78 94 ALA A N 1
ATOM 722 C CA . ALA A 1 94 ? 22.373 -7.070 -31.952 1.00 63.78 94 ALA A CA 1
ATOM 723 C C . ALA A 1 94 ? 22.256 -8.281 -31.000 1.00 63.78 94 ALA A C 1
ATOM 725 O O . ALA A 1 94 ? 21.223 -8.444 -30.351 1.00 63.78 94 ALA A O 1
ATOM 726 N N . GLU A 1 95 ? 23.318 -9.083 -30.857 1.00 61.19 95 GLU A N 1
ATOM 727 C CA . GLU A 1 95 ? 23.367 -10.224 -29.924 1.00 61.19 95 GLU A CA 1
ATOM 728 C C . GLU A 1 95 ? 23.260 -9.800 -28.452 1.00 61.19 95 GLU A C 1
ATOM 730 O O . GLU A 1 95 ? 22.531 -10.420 -27.676 1.00 61.19 95 GLU A O 1
ATOM 735 N N . TYR A 1 96 ? 23.918 -8.701 -28.067 1.00 58.59 96 TYR A N 1
ATOM 736 C CA . TYR A 1 96 ? 23.824 -8.164 -26.705 1.00 58.59 96 TYR A CA 1
ATOM 737 C C . TYR A 1 96 ? 22.455 -7.530 -26.440 1.00 58.59 96 TYR A C 1
ATOM 739 O O . TYR A 1 96 ? 21.940 -7.612 -25.326 1.00 58.59 96 TYR A O 1
ATOM 747 N N . GLY A 1 97 ? 21.839 -6.945 -27.473 1.00 57.62 97 GLY A N 1
ATOM 748 C CA . GLY A 1 97 ? 20.501 -6.365 -27.399 1.00 57.62 97 GLY A CA 1
ATOM 749 C C . GLY A 1 97 ? 19.418 -7.393 -27.079 1.00 57.62 97 GLY A C 1
ATOM 750 O O . GLY A 1 97 ? 18.597 -7.159 -26.198 1.00 57.62 97 GLY A O 1
ATOM 751 N N . ALA A 1 98 ? 19.428 -8.548 -27.747 1.00 58.84 98 ALA A N 1
ATOM 752 C CA . ALA A 1 98 ? 18.410 -9.580 -27.545 1.00 58.84 98 ALA A CA 1
ATOM 753 C C . ALA A 1 98 ? 18.482 -10.225 -26.145 1.00 58.84 98 ALA A C 1
ATOM 755 O O . ALA A 1 98 ? 17.449 -10.395 -25.500 1.00 58.84 98 ALA A O 1
ATOM 756 N N . SER A 1 99 ? 19.695 -10.512 -25.654 1.00 59.38 99 SER A N 1
ATOM 757 C CA . SER A 1 99 ? 19.923 -11.106 -24.325 1.00 59.38 99 SER A CA 1
ATOM 758 C C . SER A 1 99 ? 19.627 -10.131 -23.175 1.00 59.38 99 SER A C 1
ATOM 760 O O . SER A 1 99 ? 19.018 -10.496 -22.166 1.00 59.38 99 SER A O 1
ATOM 762 N N . ALA A 1 100 ? 19.972 -8.848 -23.339 1.00 58.84 100 ALA A N 1
ATOM 763 C CA . ALA A 1 100 ? 19.582 -7.810 -22.386 1.00 58.84 100 ALA A CA 1
ATOM 764 C C . ALA A 1 100 ? 18.056 -7.622 -22.349 1.00 58.84 100 ALA A C 1
ATOM 766 O O . ALA A 1 100 ? 17.477 -7.454 -21.277 1.00 58.84 100 ALA A O 1
ATOM 767 N N . VAL A 1 101 ? 17.390 -7.707 -23.508 1.00 61.09 101 VAL A N 1
ATOM 768 C CA . VAL A 1 101 ? 15.934 -7.560 -23.603 1.00 61.09 101 VAL A CA 1
ATOM 769 C C . VAL A 1 101 ? 15.188 -8.698 -22.912 1.00 61.09 101 VAL A C 1
ATOM 771 O O . VAL A 1 101 ? 14.238 -8.428 -22.178 1.00 61.09 101 VAL A O 1
ATOM 774 N N . SER A 1 102 ? 15.614 -9.949 -23.099 1.00 62.91 102 SER A N 1
ATOM 775 C CA . SER A 1 102 ? 14.989 -11.096 -22.429 1.00 62.91 102 SER A CA 1
ATOM 776 C C . SER A 1 102 ? 15.217 -11.072 -20.919 1.00 62.91 102 SER A C 1
ATOM 778 O O . SER A 1 102 ? 14.273 -11.251 -20.162 1.00 62.91 102 SER A O 1
ATOM 780 N N . THR A 1 103 ? 16.431 -10.744 -20.468 1.00 60.53 103 THR A N 1
ATOM 781 C CA . THR A 1 103 ? 16.768 -10.718 -19.034 1.00 60.53 103 THR A CA 1
ATOM 782 C C . THR A 1 103 ? 15.952 -9.672 -18.273 1.00 60.53 103 THR A C 1
ATOM 784 O O . THR A 1 103 ? 15.457 -9.932 -17.177 1.00 60.53 103 THR A O 1
ATOM 787 N N . ILE A 1 104 ? 15.780 -8.478 -18.849 1.00 58.62 104 ILE A N 1
ATOM 788 C CA . ILE A 1 104 ? 15.006 -7.424 -18.186 1.00 58.62 104 ILE A CA 1
ATOM 789 C C . ILE A 1 104 ? 13.496 -7.692 -18.314 1.00 58.62 104 ILE A C 1
ATOM 791 O O . ILE A 1 104 ? 12.743 -7.343 -17.408 1.00 58.62 104 ILE A O 1
ATOM 795 N N . ARG A 1 105 ? 13.041 -8.369 -19.379 1.00 61.38 105 ARG A N 1
ATOM 796 C CA . ARG A 1 105 ? 11.649 -8.827 -19.498 1.00 61.38 105 ARG A CA 1
ATOM 797 C C . ARG A 1 105 ? 11.300 -9.878 -18.442 1.00 61.38 105 ARG A C 1
ATOM 799 O O . ARG A 1 105 ? 10.281 -9.722 -17.779 1.00 61.38 105 ARG A O 1
ATOM 806 N N . ASP A 1 106 ? 12.152 -10.877 -18.239 1.00 61.03 106 ASP A N 1
ATOM 807 C CA . ASP A 1 106 ? 11.947 -11.912 -17.218 1.00 61.03 106 ASP A CA 1
ATOM 808 C C . ASP A 1 106 ? 11.957 -11.304 -15.805 1.00 61.03 106 ASP A C 1
ATOM 810 O O . ASP A 1 106 ? 11.137 -11.653 -14.951 1.00 61.03 106 ASP A O 1
ATOM 814 N N . ALA A 1 107 ? 12.828 -10.316 -15.566 1.00 57.50 107 ALA A N 1
ATOM 815 C CA . ALA A 1 107 ? 12.830 -9.548 -14.323 1.00 57.50 107 ALA A CA 1
ATOM 816 C C . ALA A 1 107 ? 11.542 -8.717 -14.144 1.00 57.50 107 ALA A C 1
ATOM 818 O O . ALA A 1 107 ? 11.001 -8.648 -13.038 1.00 57.50 107 ALA A O 1
ATOM 819 N N . ALA A 1 108 ? 11.022 -8.115 -15.218 1.00 54.88 108 ALA A N 1
ATOM 820 C CA . ALA A 1 108 ? 9.786 -7.336 -15.193 1.00 54.88 108 ALA A CA 1
ATOM 821 C C . ALA A 1 108 ? 8.539 -8.212 -14.971 1.00 54.88 108 ALA A C 1
ATOM 823 O O . ALA A 1 108 ? 7.671 -7.836 -14.181 1.00 54.88 108 ALA A O 1
ATOM 824 N N . GLU A 1 109 ? 8.459 -9.386 -15.606 1.00 58.81 109 GLU A N 1
ATOM 825 C CA . GLU A 1 109 ? 7.370 -10.354 -15.413 1.00 58.81 109 G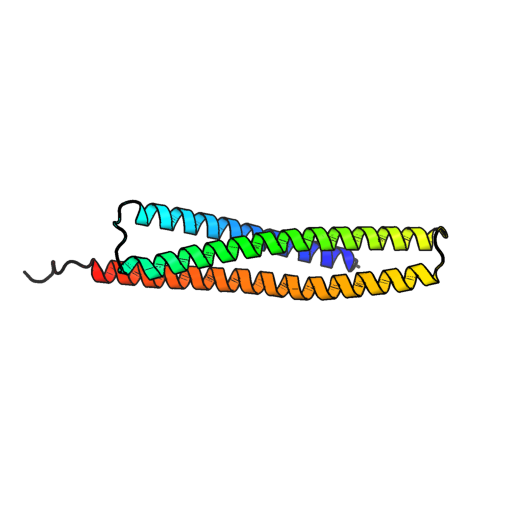LU A CA 1
ATOM 826 C C . GLU A 1 109 ? 7.379 -10.898 -13.970 1.00 58.81 109 GLU A C 1
ATOM 828 O O . GLU A 1 109 ? 6.363 -10.819 -13.274 1.00 58.81 109 GLU A O 1
ATOM 833 N N . GLY A 1 110 ? 8.546 -11.295 -13.445 1.00 53.84 110 GLY A N 1
ATOM 834 C CA . GLY A 1 110 ? 8.677 -11.746 -12.053 1.00 53.84 110 GLY A CA 1
ATOM 835 C C . GLY A 1 110 ? 8.357 -10.664 -11.010 1.00 53.84 110 GLY A C 1
ATOM 836 O O . GLY A 1 110 ? 7.862 -10.958 -9.918 1.00 53.84 110 GLY A O 1
ATOM 837 N N . HIS A 1 111 ? 8.606 -9.390 -11.324 1.00 55.03 111 HIS A N 1
ATOM 838 C CA . HIS A 1 111 ? 8.239 -8.267 -10.453 1.00 55.03 111 HIS A CA 1
ATOM 839 C C . HIS A 1 111 ? 6.751 -7.901 -10.545 1.00 55.03 111 HIS A C 1
ATOM 841 O O . HIS A 1 111 ? 6.180 -7.457 -9.544 1.00 55.03 111 HIS A O 1
ATOM 847 N N . SER A 1 112 ? 6.107 -8.140 -11.691 1.00 53.16 112 SER A N 1
ATOM 848 C CA . SER A 1 112 ? 4.677 -7.898 -11.904 1.00 53.16 112 SER A CA 1
ATOM 849 C C . SER A 1 112 ? 3.800 -8.851 -11.084 1.00 53.16 112 SER A C 1
ATOM 851 O O . SER A 1 112 ? 2.895 -8.390 -10.383 1.00 53.16 112 SER A O 1
ATOM 853 N N . ASP A 1 113 ? 4.132 -10.145 -11.060 1.00 57.28 113 ASP A N 1
ATOM 854 C CA . ASP A 1 113 ? 3.396 -11.144 -10.271 1.00 57.28 113 ASP A CA 1
ATOM 855 C C . ASP A 1 113 ? 3.514 -10.894 -8.765 1.00 57.28 113 ASP A C 1
ATOM 857 O O . ASP A 1 113 ? 2.531 -10.973 -8.020 1.00 57.28 113 ASP A O 1
ATOM 861 N N . MET A 1 114 ? 4.706 -10.508 -8.298 1.00 58.94 114 MET A N 1
ATOM 862 C CA . MET A 1 114 ? 4.881 -10.096 -6.908 1.00 58.94 114 MET A CA 1
ATOM 863 C C . MET A 1 114 ? 4.079 -8.833 -6.586 1.00 58.94 114 MET A C 1
ATOM 865 O O . MET A 1 114 ? 3.436 -8.773 -5.539 1.00 58.94 114 MET A O 1
ATOM 869 N N . ALA A 1 115 ? 4.088 -7.826 -7.463 1.00 58.44 115 ALA A N 1
ATOM 870 C CA . ALA A 1 115 ? 3.343 -6.588 -7.254 1.00 58.44 115 ALA A CA 1
ATOM 871 C C . ALA A 1 115 ? 1.826 -6.844 -7.154 1.00 58.44 115 ALA A C 1
ATOM 873 O O . ALA A 1 115 ? 1.173 -6.304 -6.257 1.00 58.44 115 ALA A O 1
ATOM 874 N N . ALA A 1 116 ? 1.281 -7.729 -7.995 1.00 62.00 116 ALA A N 1
ATOM 875 C CA . ALA A 1 116 ? -0.117 -8.151 -7.925 1.00 62.00 116 ALA A CA 1
ATOM 876 C C . ALA A 1 116 ? -0.448 -8.841 -6.588 1.00 62.00 116 ALA A C 1
ATOM 878 O O . ALA A 1 116 ? -1.470 -8.538 -5.964 1.00 62.00 116 ALA A O 1
ATOM 879 N N . GLN A 1 117 ? 0.443 -9.708 -6.094 1.00 65.62 117 GLN A N 1
ATOM 880 C CA . GLN A 1 117 ? 0.276 -10.351 -4.788 1.00 65.62 117 GLN A CA 1
ATOM 881 C C . GLN A 1 117 ? 0.317 -9.347 -3.627 1.00 65.62 117 GLN A C 1
ATOM 883 O O . GLN A 1 117 ? -0.502 -9.456 -2.713 1.00 65.62 117 GLN A O 1
ATOM 888 N N . PHE A 1 118 ? 1.202 -8.342 -3.659 1.00 65.69 118 PHE A N 1
ATOM 889 C CA . PHE A 1 118 ? 1.237 -7.291 -2.631 1.00 65.69 118 PHE A CA 1
ATOM 890 C C . PHE A 1 118 ? -0.045 -6.452 -2.610 1.00 65.69 118 PHE A C 1
ATOM 892 O O . PHE A 1 118 ? -0.539 -6.146 -1.524 1.00 65.69 118 PHE A O 1
ATOM 899 N N . GLY A 1 119 ? -0.624 -6.140 -3.774 1.00 62.03 119 GLY A N 1
ATOM 900 C CA . GLY A 1 119 ? -1.911 -5.440 -3.860 1.00 62.03 119 GLY A CA 1
ATOM 901 C C . GLY A 1 119 ? -3.070 -6.249 -3.263 1.00 62.03 119 GLY A C 1
ATOM 902 O O . GLY A 1 119 ? -3.867 -5.726 -2.483 1.00 62.03 119 GLY A O 1
ATOM 903 N N . LEU A 1 120 ? -3.123 -7.554 -3.549 1.00 71.69 120 LEU A N 1
ATOM 904 C CA . LEU A 1 120 ? -4.103 -8.474 -2.958 1.00 71.69 120 LEU A CA 1
ATOM 905 C C . LEU A 1 120 ? -3.941 -8.599 -1.437 1.00 71.69 120 LEU A C 1
ATOM 907 O O . LEU A 1 120 ? -4.934 -8.583 -0.708 1.00 71.69 120 LEU A O 1
ATOM 911 N N . TRP A 1 121 ? -2.706 -8.697 -0.940 1.00 71.19 121 TRP A N 1
ATOM 912 C CA . TRP A 1 121 ? -2.434 -8.755 0.498 1.00 71.19 121 TRP A CA 1
ATOM 913 C C . TRP A 1 121 ? -2.765 -7.443 1.215 1.00 71.19 121 TRP A C 1
ATOM 915 O O . TRP A 1 121 ? -3.352 -7.498 2.295 1.00 71.19 121 TRP A O 1
ATOM 925 N N . GLN A 1 122 ? -2.482 -6.285 0.608 1.00 75.94 122 GLN A N 1
ATOM 926 C CA . GLN A 1 122 ? -2.899 -4.976 1.123 1.00 75.94 122 GLN A CA 1
ATOM 927 C C . GLN A 1 122 ? -4.423 -4.918 1.297 1.00 75.94 122 GLN A C 1
ATOM 929 O O . GLN A 1 122 ? -4.914 -4.573 2.371 1.00 75.94 122 GLN A O 1
ATOM 934 N N . PHE A 1 123 ? -5.178 -5.324 0.271 1.00 74.19 123 PHE A N 1
ATOM 935 C CA . PHE A 1 123 ? -6.639 -5.340 0.334 1.00 74.19 123 PHE A CA 1
ATOM 936 C C . PHE A 1 123 ? -7.163 -6.308 1.404 1.00 74.19 123 PHE A C 1
ATOM 938 O O . PHE A 1 123 ? -8.013 -5.939 2.214 1.00 74.19 123 PHE A O 1
ATOM 945 N N . ARG A 1 124 ? -6.625 -7.533 1.466 1.00 81.69 124 ARG A N 1
ATOM 946 C CA . ARG A 1 124 ? -7.038 -8.534 2.464 1.00 81.69 124 ARG A CA 1
ATOM 947 C C . ARG A 1 124 ? -6.756 -8.065 3.890 1.00 81.69 124 ARG A C 1
ATOM 949 O O . ARG A 1 124 ? -7.632 -8.199 4.737 1.00 81.69 124 ARG A O 1
ATOM 956 N N . LEU A 1 125 ? -5.575 -7.501 4.154 1.00 77.12 125 LEU A N 1
ATOM 957 C 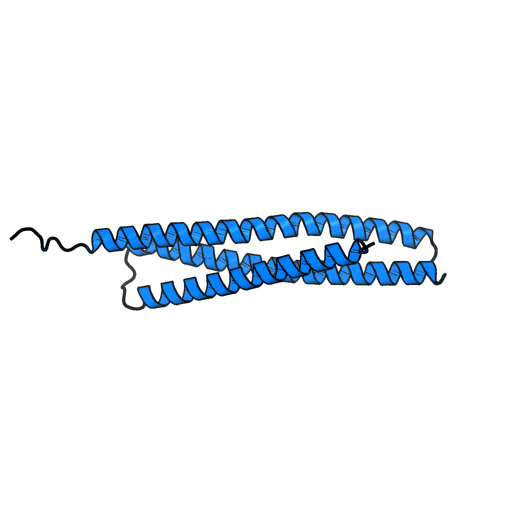CA . LEU A 1 125 ? -5.216 -6.959 5.471 1.00 77.12 125 LEU A CA 1
ATOM 958 C C . LEU A 1 125 ? -6.116 -5.786 5.865 1.00 77.12 125 LEU A C 1
ATOM 960 O O . LEU A 1 125 ? -6.557 -5.708 7.010 1.00 77.12 125 LEU A O 1
ATOM 964 N N . PHE A 1 126 ? -6.440 -4.911 4.911 1.00 76.88 126 PHE A N 1
ATOM 965 C CA . PHE A 1 126 ? -7.356 -3.800 5.140 1.00 76.88 126 PHE A CA 1
ATOM 966 C C . PHE A 1 126 ? -8.762 -4.278 5.533 1.00 76.88 126 PHE A C 1
ATOM 968 O O . PHE A 1 126 ? -9.305 -3.825 6.543 1.00 76.88 126 PHE A O 1
ATOM 975 N N . VAL A 1 127 ? -9.320 -5.240 4.790 1.00 79.88 127 VAL A N 1
ATOM 976 C CA . VAL A 1 127 ? -10.635 -5.837 5.083 1.00 79.88 127 VAL A CA 1
ATOM 977 C C . VAL A 1 127 ? -10.628 -6.562 6.429 1.00 79.88 127 VAL A C 1
ATOM 979 O O . VAL A 1 127 ? -11.549 -6.377 7.223 1.00 79.88 127 VAL A O 1
ATOM 982 N N . TRP A 1 128 ? -9.575 -7.326 6.731 1.00 84.88 128 TRP A N 1
ATOM 983 C CA . TRP A 1 128 ? -9.419 -7.969 8.039 1.00 84.88 128 TRP A CA 1
ATOM 984 C C . TRP A 1 128 ? -9.398 -6.955 9.186 1.00 84.88 128 TRP A C 1
ATOM 986 O O . TRP A 1 128 ? -10.058 -7.181 10.199 1.00 84.88 128 TRP A O 1
ATOM 996 N N . GLY A 1 129 ? -8.713 -5.820 9.016 1.00 78.00 129 GLY A N 1
ATOM 997 C CA . GLY A 1 129 ? -8.716 -4.732 9.995 1.00 78.00 129 GLY A CA 1
ATOM 998 C C . GLY A 1 129 ? -10.108 -4.124 10.210 1.00 78.00 129 GLY A C 1
ATOM 999 O O . GLY A 1 129 ? -10.508 -3.910 11.352 1.00 78.00 129 GLY A O 1
ATOM 1000 N N . ILE A 1 130 ? -10.888 -3.922 9.137 1.00 81.38 130 ILE A N 1
ATOM 1001 C CA . ILE A 1 130 ? -12.278 -3.433 9.232 1.00 81.38 130 ILE A CA 1
ATOM 1002 C C . ILE A 1 130 ? -13.152 -4.412 10.016 1.00 81.38 130 ILE A C 1
ATOM 1004 O O . ILE A 1 130 ? -13.868 -4.000 10.927 1.00 81.38 130 ILE A O 1
ATOM 1008 N N . ILE A 1 131 ? -13.090 -5.703 9.685 1.00 85.19 131 ILE A N 1
ATOM 1009 C CA . ILE A 1 131 ? -13.889 -6.732 10.361 1.00 85.19 131 ILE A CA 1
ATOM 1010 C C . ILE A 1 131 ? -13.513 -6.802 11.844 1.00 85.19 131 ILE A C 1
ATOM 1012 O O . ILE A 1 131 ? -14.397 -6.789 12.698 1.00 85.19 131 ILE A O 1
ATOM 1016 N N . ALA A 1 132 ? -12.216 -6.815 12.164 1.00 80.94 132 ALA A N 1
ATOM 1017 C CA . ALA A 1 132 ? -11.737 -6.834 13.544 1.00 80.94 132 ALA A CA 1
ATOM 1018 C C . ALA A 1 132 ? -12.217 -5.607 14.340 1.00 80.94 132 ALA A C 1
ATOM 1020 O O . ALA A 1 132 ? -12.678 -5.750 15.474 1.00 80.94 132 ALA A O 1
ATOM 1021 N N . PHE A 1 133 ? -12.173 -4.416 13.733 1.00 81.69 133 PHE A N 1
ATOM 1022 C CA . PHE A 1 133 ? -12.681 -3.192 14.348 1.00 81.69 133 PHE A CA 1
ATOM 1023 C C . PHE A 1 133 ? -14.194 -3.247 14.589 1.00 81.69 133 PHE A C 1
ATOM 1025 O O . PHE A 1 133 ? -14.650 -2.895 15.674 1.00 81.69 133 PHE A O 1
ATOM 1032 N N . LEU A 1 134 ? -14.976 -3.715 13.611 1.00 84.38 134 LEU A N 1
ATOM 1033 C CA . LEU A 1 134 ? -16.429 -3.851 13.749 1.00 84.38 134 LEU A CA 1
ATOM 1034 C C . LEU A 1 134 ? -16.801 -4.825 14.867 1.00 84.38 134 LEU A C 1
ATOM 1036 O O . LEU A 1 134 ? -17.637 -4.497 15.705 1.00 84.38 134 LEU A O 1
ATOM 1040 N N . VAL A 1 135 ? -16.149 -5.990 14.919 1.00 84.56 135 VAL A N 1
ATOM 1041 C CA . VAL A 1 135 ? -16.365 -6.980 15.983 1.00 84.56 135 VAL A CA 1
ATOM 1042 C C . VAL A 1 135 ? -16.047 -6.372 17.347 1.00 84.56 135 VAL A C 1
ATOM 1044 O O . VAL A 1 135 ? -16.855 -6.478 18.267 1.00 84.56 135 VAL A O 1
ATOM 1047 N N . TRP A 1 136 ? -14.915 -5.675 17.473 1.00 83.88 136 TRP A N 1
ATOM 1048 C CA . TRP A 1 136 ? -14.549 -4.977 18.705 1.00 83.88 136 TRP A CA 1
ATOM 1049 C C . TRP A 1 136 ? -15.566 -3.900 19.100 1.00 83.88 136 TRP A C 1
ATOM 1051 O O . TRP A 1 136 ? -15.939 -3.787 20.268 1.00 83.88 136 TRP A O 1
ATOM 1061 N N . HIS A 1 137 ? -16.036 -3.112 18.137 1.00 80.50 137 HIS A N 1
ATOM 1062 C CA . HIS A 1 137 ? -16.981 -2.032 18.385 1.00 80.50 137 HIS A CA 1
ATOM 1063 C C . HIS A 1 137 ? -18.341 -2.567 18.850 1.00 80.50 137 HIS A C 1
ATOM 1065 O O . HIS A 1 137 ? -18.894 -2.089 19.837 1.00 80.50 137 HIS A O 1
ATOM 1071 N N . VAL A 1 138 ? -18.853 -3.612 18.197 1.00 84.19 138 VAL A N 1
ATOM 1072 C CA . VAL A 1 138 ? -20.104 -4.270 18.603 1.00 84.19 138 VAL A CA 1
ATOM 1073 C C . VAL A 1 138 ? -19.950 -4.918 19.977 1.00 84.19 138 VAL A C 1
ATOM 1075 O O . VAL A 1 138 ? -20.816 -4.753 20.832 1.00 84.19 138 VAL A O 1
ATOM 1078 N N . TRP A 1 139 ? -18.825 -5.594 20.226 1.00 82.62 139 TRP A N 1
ATOM 1079 C CA . TRP A 1 139 ? -18.529 -6.206 21.520 1.00 82.62 139 TRP A CA 1
ATOM 1080 C C . TRP A 1 139 ? -18.470 -5.175 22.654 1.00 82.62 139 TRP A C 1
ATOM 1082 O O . TRP A 1 139 ? -19.056 -5.370 23.717 1.00 82.62 139 TRP A O 1
ATOM 1092 N N . THR A 1 140 ? -17.794 -4.046 22.432 1.00 79.62 140 THR A N 1
ATOM 1093 C CA . THR A 1 140 ? -17.714 -2.967 23.426 1.00 79.62 140 THR A CA 1
ATOM 1094 C C . THR A 1 140 ? -19.055 -2.278 23.645 1.00 79.62 140 THR A C 1
ATOM 1096 O O . THR A 1 140 ? -19.358 -1.937 24.785 1.00 79.62 140 THR A O 1
ATOM 1099 N N . MET A 1 141 ? -19.882 -2.116 22.609 1.00 80.56 141 MET A N 1
ATOM 1100 C CA . MET A 1 141 ? -21.252 -1.619 22.764 1.00 80.56 141 MET A CA 1
ATOM 1101 C C . MET A 1 141 ? -22.111 -2.584 23.576 1.00 80.56 141 MET A C 1
ATOM 1103 O O . MET A 1 141 ? -22.811 -2.139 24.478 1.00 80.56 141 MET A O 1
ATOM 1107 N N . TRP A 1 142 ? -22.000 -3.891 23.328 1.00 80.50 142 TRP A N 1
ATOM 1108 C CA . TRP A 1 142 ? -22.721 -4.911 24.087 1.00 80.50 142 TRP A CA 1
ATOM 1109 C C . TRP A 1 142 ? -22.354 -4.895 25.577 1.00 80.50 142 TRP A C 1
ATOM 1111 O O . TRP A 1 142 ? -23.239 -4.885 26.427 1.00 80.50 142 TRP A O 1
ATOM 1121 N N . LEU A 1 143 ? -21.062 -4.781 25.904 1.00 77.38 143 LEU A N 1
ATOM 1122 C CA . LEU A 1 143 ? -20.593 -4.653 27.290 1.00 77.38 143 LEU A CA 1
ATOM 1123 C C . LEU A 1 143 ? -21.017 -3.342 27.972 1.00 77.38 143 LEU A C 1
ATOM 1125 O O . LEU A 1 143 ? -21.056 -3.277 29.198 1.00 77.38 143 LEU A O 1
ATOM 1129 N N . ARG A 1 144 ? -21.282 -2.288 27.193 1.00 71.19 144 ARG A N 1
ATOM 1130 C CA . ARG A 1 144 ? -21.695 -0.972 27.696 1.00 71.19 144 ARG A CA 1
ATOM 1131 C C . ARG A 1 144 ? -23.207 -0.818 27.810 1.00 71.19 144 ARG A C 1
ATOM 1133 O O . ARG A 1 144 ? -23.618 0.216 28.328 1.00 71.19 144 ARG A O 1
ATOM 1140 N N . VAL A 1 145 ? -24.016 -1.787 27.358 1.00 69.06 145 VAL A N 1
ATOM 1141 C CA . VAL A 1 145 ? -25.473 -1.774 27.571 1.00 69.06 145 VAL A CA 1
ATOM 1142 C C . VAL A 1 145 ? -25.717 -1.779 29.081 1.00 69.06 145 VAL A C 1
ATOM 1144 O O . VAL A 1 145 ? -25.468 -2.796 29.734 1.00 69.06 145 VAL A O 1
ATOM 1147 N N . PRO A 1 146 ? -26.174 -0.664 29.674 1.00 56.44 146 PRO A N 1
ATOM 1148 C CA . PRO A 1 146 ? -26.506 -0.650 31.081 1.00 56.44 146 PRO A CA 1
ATOM 1149 C C . PRO A 1 146 ? -27.738 -1.535 31.265 1.00 56.44 146 PRO A C 1
ATOM 1151 O O . PRO A 1 146 ? -28.678 -1.476 30.471 1.00 56.44 146 PRO A O 1
ATOM 1154 N N . ALA A 1 147 ? -27.778 -2.302 32.350 1.00 55.59 147 ALA A N 1
ATOM 1155 C CA . ALA A 1 147 ? -28.988 -2.958 32.838 1.00 55.59 147 ALA A CA 1
ATOM 1156 C C . ALA A 1 147 ? -30.048 -1.936 33.326 1.00 55.59 147 ALA A C 1
ATOM 1158 O O . ALA A 1 147 ? -30.720 -2.155 34.325 1.00 55.59 147 ALA A O 1
ATO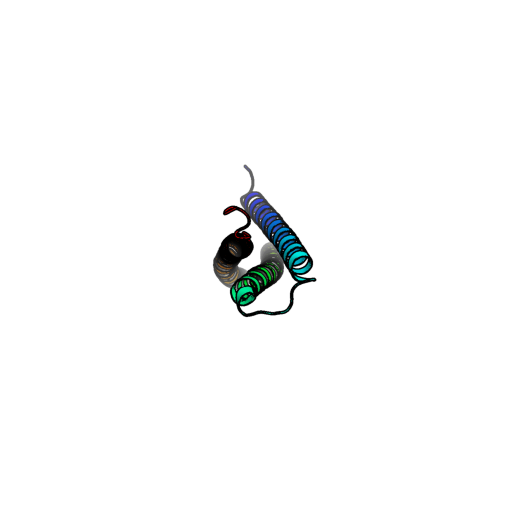M 1159 N N . THR A 1 148 ? -30.218 -0.798 32.649 1.00 54.41 148 THR A N 1
ATOM 1160 C CA . THR A 1 148 ? -31.243 0.220 32.927 1.00 54.41 148 THR A CA 1
ATOM 1161 C C . THR A 1 148 ? -32.546 -0.129 32.209 1.00 54.41 148 THR A C 1
ATOM 1163 O O . THR A 1 148 ? -33.108 0.686 31.482 1.00 54.41 148 THR A O 1
ATOM 1166 N N . GLY A 1 149 ? -32.988 -1.376 32.367 1.00 51.81 149 GLY A N 1
ATOM 1167 C CA . GLY A 1 149 ? -34.227 -1.905 31.793 1.00 51.81 149 GLY A CA 1
ATOM 1168 C C . GLY A 1 149 ? -34.984 -2.853 32.722 1.00 51.81 149 GLY A C 1
ATOM 1169 O O . GLY A 1 149 ? -35.944 -3.476 32.285 1.00 51.81 149 GLY A O 1
ATOM 1170 N N . LEU A 1 150 ? -34.568 -2.976 33.983 1.00 49.88 150 LEU A N 1
ATOM 1171 C CA . LEU A 1 150 ? -35.343 -3.645 35.024 1.00 49.88 150 LEU A CA 1
ATOM 1172 C C . LEU A 1 150 ? -35.496 -2.660 36.182 1.00 49.88 150 LEU A C 1
ATOM 1174 O O . LEU A 1 150 ? -34.646 -2.570 37.066 1.00 49.88 150 LEU A O 1
ATOM 1178 N N . SER A 1 151 ? -36.546 -1.848 36.053 1.00 49.16 151 SER A N 1
ATOM 1179 C CA . SER A 1 151 ? -37.268 -1.211 37.158 1.00 49.16 151 SER A CA 1
ATOM 1180 C C . SER A 1 151 ? -37.643 -2.220 38.235 1.00 49.16 151 SER A C 1
ATOM 1182 O O . SER A 1 151 ? -38.081 -3.322 37.824 1.00 49.16 151 SER A O 1
#

pLDDT: mean 71.55, std 9.47, range [46.53, 87.38]